Protein AF-A0A2V6PS62-F1 (afdb_monomer_lite)

Radius of gyration: 12.2 Å; chains: 1; bounding box: 24×31×31 Å

pLDDT: mean 79.11, std 12.15, range [48.38, 90.56]

Structure (mmCIF, N/CA/C/O backbone):
data_AF-A0A2V6PS62-F1
#
_entry.id   AF-A0A2V6PS62-F1
#
loop_
_atom_site.group_PDB
_atom_site.id
_atom_site.type_symbol
_atom_site.label_atom_id
_atom_site.label_alt_id
_atom_site.label_comp_id
_atom_site.label_asym_id
_atom_site.label_entity_id
_atom_site.label_seq_id
_atom_site.pdbx_PDB_ins_code
_atom_site.Cartn_x
_atom_site.Cartn_y
_atom_site.Cartn_z
_atom_site.occupancy
_atom_site.B_iso_or_equiv
_atom_site.auth_seq_id
_atom_site.auth_comp_id
_atom_site.auth_asym_id
_atom_site.auth_atom_id
_atom_site.pdbx_PDB_model_num
ATOM 1 N N . MET A 1 1 ? -5.436 -7.306 -12.272 1.00 72.81 1 MET A N 1
ATOM 2 C CA . MET A 1 1 ? -5.158 -8.235 -11.146 1.00 72.81 1 MET A CA 1
ATOM 3 C C . MET A 1 1 ? -4.771 -7.549 -9.826 1.00 72.81 1 MET A C 1
ATOM 5 O O . MET A 1 1 ? -5.084 -8.092 -8.775 1.00 72.81 1 MET A O 1
ATOM 9 N N . PHE A 1 2 ? -4.141 -6.363 -9.836 1.00 78.00 2 PHE A N 1
ATOM 10 C CA . PHE A 1 2 ? -3.681 -5.673 -8.615 1.00 78.00 2 PHE A CA 1
ATOM 11 C C . PHE A 1 2 ? -4.769 -5.471 -7.542 1.00 78.00 2 PHE A C 1
ATOM 13 O O . PHE A 1 2 ? -4.558 -5.835 -6.392 1.00 78.00 2 PHE A O 1
ATOM 20 N N . ARG A 1 3 ? -5.952 -4.958 -7.916 1.00 81.50 3 ARG A N 1
ATOM 21 C CA . ARG A 1 3 ? -7.063 -4.710 -6.972 1.00 81.50 3 ARG A CA 1
ATOM 22 C C . ARG A 1 3 ? -7.542 -5.975 -6.250 1.00 81.50 3 ARG A C 1
ATOM 24 O O . ARG A 1 3 ? -7.850 -5.904 -5.070 1.00 81.50 3 ARG A O 1
ATOM 31 N N . VAL A 1 4 ? -7.553 -7.120 -6.937 1.00 84.75 4 VAL A N 1
ATOM 32 C CA . VAL A 1 4 ? -7.924 -8.416 -6.341 1.00 84.75 4 VAL A CA 1
ATOM 33 C C . VAL A 1 4 ? -6.867 -8.851 -5.329 1.00 84.75 4 VAL A C 1
ATOM 35 O O . VAL A 1 4 ? -7.202 -9.176 -4.195 1.00 84.75 4 VAL A O 1
ATOM 38 N N . ARG A 1 5 ? -5.579 -8.776 -5.699 1.00 86.06 5 ARG A N 1
ATOM 39 C CA . ARG A 1 5 ? -4.476 -9.081 -4.772 1.00 86.06 5 ARG A CA 1
ATOM 40 C C . ARG A 1 5 ? -4.504 -8.173 -3.545 1.00 86.06 5 ARG A C 1
ATOM 42 O O . ARG A 1 5 ? -4.293 -8.647 -2.433 1.00 86.06 5 ARG A O 1
ATOM 49 N N . PHE A 1 6 ? -4.804 -6.891 -3.752 1.00 87.44 6 PHE A N 1
ATOM 50 C CA . PHE A 1 6 ? -4.980 -5.909 -2.689 1.00 87.44 6 PHE A CA 1
ATOM 51 C C . PHE A 1 6 ? -6.131 -6.282 -1.752 1.00 87.44 6 PHE A C 1
ATOM 53 O O . PHE A 1 6 ? -5.895 -6.384 -0.555 1.00 87.44 6 PHE A O 1
ATOM 60 N N . ALA A 1 7 ? -7.326 -6.557 -2.282 1.00 88.00 7 ALA A N 1
ATOM 61 C CA . ALA A 1 7 ? -8.487 -6.919 -1.471 1.00 88.00 7 ALA A CA 1
ATOM 62 C C . ALA A 1 7 ? -8.215 -8.152 -0.591 1.00 88.00 7 ALA A C 1
ATOM 64 O O . ALA A 1 7 ? -8.495 -8.134 0.603 1.00 88.00 7 ALA A O 1
ATOM 65 N N . VAL A 1 8 ? -7.581 -9.188 -1.152 1.00 90.56 8 VAL A N 1
ATOM 66 C CA . VAL A 1 8 ? -7.218 -10.408 -0.406 1.00 90.56 8 VAL A CA 1
ATOM 67 C C . VAL A 1 8 ? -6.132 -10.141 0.644 1.00 90.56 8 VAL A C 1
ATOM 69 O O . VAL A 1 8 ? -6.133 -10.744 1.713 1.00 90.56 8 VAL A O 1
ATOM 72 N N . SER A 1 9 ? -5.207 -9.217 0.372 1.00 90.00 9 SER A N 1
ATOM 73 C CA . SER A 1 9 ? -4.074 -8.919 1.263 1.00 90.00 9 SER A CA 1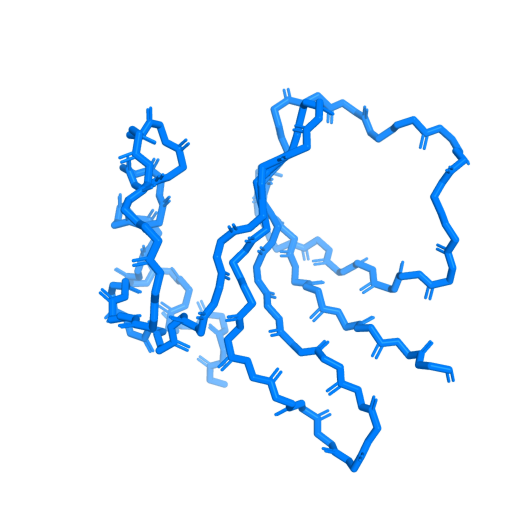
ATOM 74 C C . SER A 1 9 ? -4.351 -7.796 2.262 1.00 90.00 9 SER A C 1
ATOM 76 O O . SER A 1 9 ? -3.483 -7.495 3.080 1.00 90.00 9 SER A O 1
ATOM 78 N N . GLN A 1 10 ? -5.523 -7.156 2.208 1.00 89.44 10 GLN A N 1
ATOM 79 C CA . GLN A 1 10 ? -5.796 -5.914 2.933 1.00 89.44 10 GLN A CA 1
ATOM 80 C C . GLN A 1 10 ? -5.596 -6.068 4.445 1.00 89.44 10 GLN A C 1
ATOM 82 O O . GLN A 1 10 ? -4.939 -5.234 5.061 1.00 89.44 10 GLN A O 1
ATOM 87 N N . ASN A 1 11 ? -6.075 -7.164 5.040 1.00 90.31 11 ASN A N 1
ATOM 88 C CA . ASN A 1 11 ? -5.907 -7.418 6.474 1.00 90.31 11 ASN A CA 1
ATOM 89 C C . ASN A 1 11 ? -4.436 -7.605 6.878 1.00 90.31 11 ASN A C 1
ATOM 91 O O . ASN A 1 11 ? -4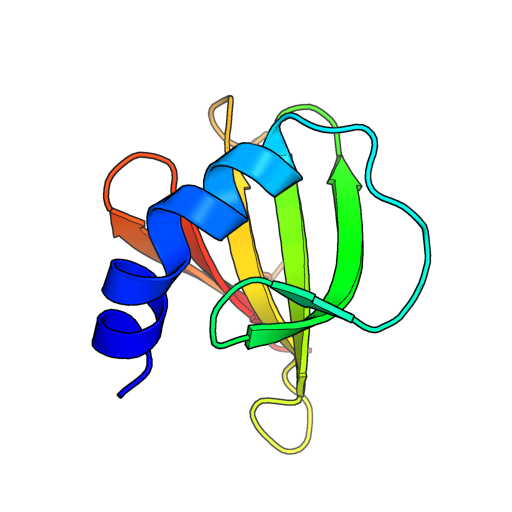.010 -7.085 7.910 1.00 90.31 11 ASN A O 1
ATOM 95 N N . ALA A 1 12 ? -3.647 -8.309 6.060 1.0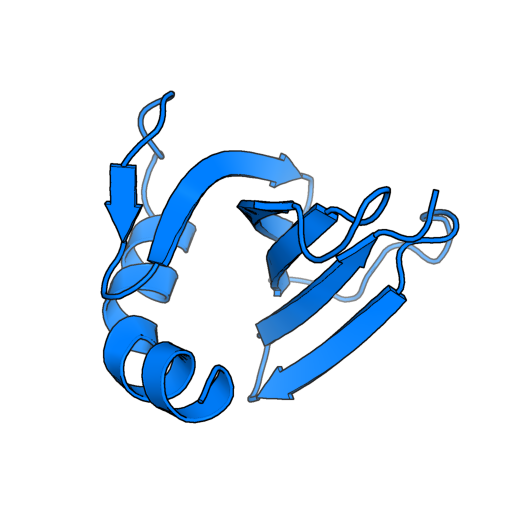0 90.44 12 ALA A N 1
ATOM 96 C CA . ALA A 1 12 ? -2.216 -8.483 6.302 1.00 90.44 12 ALA A CA 1
ATOM 97 C C . ALA A 1 12 ? -1.477 -7.140 6.203 1.00 90.44 12 ALA A C 1
ATOM 99 O O . ALA A 1 12 ? -0.674 -6.803 7.068 1.00 90.44 12 ALA A O 1
ATOM 100 N N . LEU A 1 13 ? -1.813 -6.337 5.193 1.00 89.12 13 LEU A N 1
ATOM 101 C CA . LEU A 1 13 ? -1.233 -5.015 4.976 1.00 89.12 13 LEU A CA 1
ATOM 102 C C . LEU A 1 13 ? -1.569 -4.031 6.109 1.00 89.12 13 LEU A C 1
ATOM 104 O O . LEU A 1 13 ? -0.695 -3.282 6.533 1.00 89.12 13 LEU A O 1
ATOM 108 N N . VAL A 1 14 ? -2.800 -4.045 6.634 1.00 90.00 14 VAL A N 1
ATOM 109 C CA . VAL A 1 14 ? -3.195 -3.213 7.788 1.00 90.00 14 VAL A CA 1
ATOM 110 C C . VAL A 1 14 ? -2.433 -3.623 9.046 1.00 90.00 14 VAL A C 1
ATOM 112 O O . VAL A 1 14 ? -1.886 -2.760 9.731 1.00 90.00 14 VAL A O 1
ATOM 115 N N . ARG A 1 15 ? -2.339 -4.930 9.328 1.00 89.06 15 ARG A N 1
ATOM 116 C CA . ARG A 1 15 ? -1.574 -5.441 10.475 1.00 89.06 15 ARG A CA 1
ATOM 117 C C . ARG A 1 15 ? -0.119 -4.985 10.404 1.00 89.06 15 ARG A C 1
ATOM 119 O O . ARG A 1 15 ? 0.423 -4.485 11.387 1.00 89.06 15 ARG A O 1
ATOM 126 N N . GLU A 1 16 ? 0.479 -5.091 9.225 1.00 89.06 16 GLU A N 1
ATOM 127 C CA . GLU A 1 16 ? 1.852 -4.655 8.998 1.00 89.06 16 GLU A CA 1
ATOM 128 C C . GLU A 1 16 ? 2.017 -3.139 9.048 1.00 89.06 16 GLU A C 1
ATOM 130 O O . GLU A 1 16 ? 3.038 -2.664 9.530 1.00 89.06 16 GLU A O 1
ATOM 135 N N . ALA A 1 17 ? 1.015 -2.360 8.632 1.00 85.69 17 ALA A N 1
ATOM 136 C CA . ALA A 1 17 ? 1.028 -0.909 8.805 1.00 85.69 17 ALA A CA 1
ATOM 137 C C . ALA A 1 17 ? 1.044 -0.524 10.295 1.00 85.69 17 ALA A C 1
ATOM 139 O O . ALA A 1 17 ? 1.782 0.383 10.679 1.00 85.69 17 ALA A O 1
ATOM 140 N N . SER A 1 18 ? 0.314 -1.253 11.144 1.00 83.12 18 SER A N 1
ATOM 141 C CA . SER A 1 18 ? 0.268 -1.010 12.594 1.00 83.12 18 SER A CA 1
ATOM 142 C C . SER A 1 18 ? 1.457 -1.565 13.391 1.00 83.12 18 SER A C 1
ATOM 144 O O . SER A 1 18 ? 1.762 -1.040 14.457 1.00 83.12 18 SER A O 1
ATOM 146 N N . ALA A 1 19 ? 2.137 -2.606 12.903 1.00 81.75 19 ALA A N 1
ATOM 147 C CA . ALA A 1 19 ? 3.244 -3.244 13.617 1.00 81.75 19 ALA A CA 1
ATOM 148 C C . ALA A 1 19 ? 4.570 -2.478 13.463 1.00 81.75 19 ALA A C 1
ATOM 150 O O . ALA A 1 19 ? 4.764 -1.735 12.504 1.00 81.75 19 ALA A O 1
ATOM 151 N N . ALA A 1 20 ? 5.537 -2.704 14.356 1.00 67.81 20 ALA A N 1
ATOM 152 C CA . ALA A 1 20 ? 6.923 -2.323 14.092 1.00 67.81 20 ALA A CA 1
ATOM 153 C C . ALA A 1 20 ? 7.463 -3.223 12.965 1.00 67.81 20 ALA A C 1
ATOM 155 O O . ALA A 1 20 ? 7.739 -4.401 13.174 1.00 67.81 20 ALA A O 1
ATOM 156 N N . SER A 1 21 ? 7.533 -2.697 11.738 1.00 69.38 21 SER A N 1
ATOM 157 C CA . SER A 1 21 ? 7.964 -3.493 10.582 1.00 69.38 21 SER A CA 1
ATOM 158 C C . SER A 1 21 ? 9.433 -3.875 10.721 1.00 69.38 21 SER A C 1
ATOM 160 O O . SER A 1 21 ? 10.287 -2.997 10.835 1.00 69.38 21 SER A O 1
ATOM 162 N N . SER A 1 22 ? 9.737 -5.166 10.604 1.00 68.62 22 SER A N 1
ATOM 163 C CA . SER A 1 22 ? 11.115 -5.626 10.439 1.00 68.62 22 SER A CA 1
ATOM 164 C C . SER A 1 22 ? 11.693 -5.115 9.109 1.00 68.62 22 SER A C 1
ATOM 166 O O . SER A 1 22 ? 10.962 -5.064 8.108 1.00 68.62 22 SER A O 1
ATOM 168 N N . PRO A 1 23 ? 12.976 -4.714 9.080 1.00 72.81 23 PRO A N 1
ATOM 169 C CA . PRO A 1 23 ? 13.646 -4.310 7.853 1.00 72.81 23 PRO A CA 1
ATOM 170 C C . PRO A 1 23 ? 13.886 -5.521 6.940 1.00 72.81 23 PRO A C 1
ATOM 172 O O . PRO A 1 23 ? 14.267 -6.592 7.405 1.00 72.81 23 PRO A O 1
ATOM 175 N N . GLY A 1 24 ? 13.692 -5.3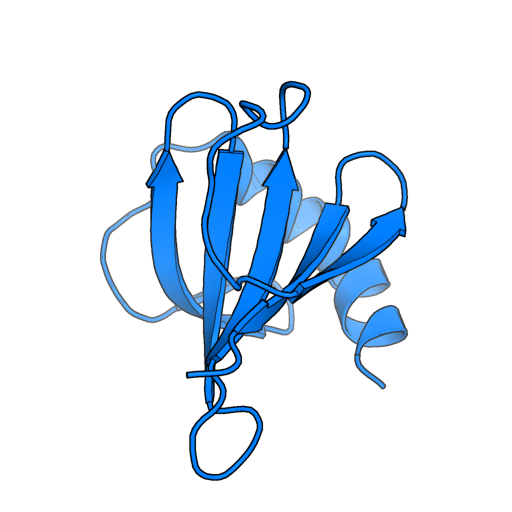29 5.633 1.00 78.75 24 GLY A N 1
ATOM 176 C CA . GLY A 1 24 ? 14.077 -6.288 4.594 1.00 78.75 24 GLY A CA 1
ATOM 177 C C . GLY A 1 24 ? 12.934 -6.769 3.686 1.00 78.75 24 GLY A C 1
ATOM 178 O O . GLY A 1 24 ? 11.759 -6.517 3.976 1.00 78.75 24 GLY A O 1
ATOM 179 N N . PRO A 1 25 ? 13.273 -7.448 2.571 1.00 85.25 25 PRO A N 1
ATOM 180 C CA . PRO A 1 25 ? 12.294 -8.001 1.644 1.00 85.25 25 PRO A CA 1
ATOM 181 C C . PRO A 1 25 ? 11.481 -9.133 2.274 1.00 85.25 25 PRO A C 1
ATOM 183 O O . PRO A 1 25 ? 12.051 -10.066 2.836 1.00 85.25 25 PRO A O 1
ATOM 186 N N . ARG A 1 26 ? 10.153 -9.079 2.159 1.00 89.12 26 ARG A N 1
ATOM 187 C CA . ARG A 1 26 ? 9.254 -10.128 2.654 1.00 89.12 26 ARG A CA 1
ATOM 188 C C . ARG A 1 26 ? 7.897 -10.114 1.971 1.00 89.12 26 ARG A C 1
ATOM 190 O O . ARG A 1 26 ? 7.473 -9.118 1.387 1.00 89.12 26 ARG A O 1
ATOM 197 N N . TRP A 1 27 ? 7.187 -11.227 2.084 1.00 89.38 27 TRP A N 1
ATOM 198 C CA . TRP A 1 27 ? 5.807 -11.330 1.630 1.00 89.38 27 TRP A CA 1
ATOM 199 C C . TRP A 1 27 ? 4.847 -10.753 2.669 1.00 89.38 27 TRP A C 1
ATOM 201 O O . TRP A 1 27 ? 4.890 -11.125 3.839 1.00 89.38 27 TRP A O 1
ATOM 211 N N . ILE A 1 28 ? 3.967 -9.857 2.228 1.00 89.25 28 ILE A N 1
ATOM 212 C CA . ILE A 1 28 ? 2.841 -9.347 3.013 1.00 89.25 28 ILE A CA 1
ATOM 213 C C . ILE A 1 28 ? 1.575 -9.631 2.206 1.00 89.25 28 ILE A C 1
ATOM 215 O O . ILE A 1 28 ? 1.292 -8.976 1.199 1.00 89.25 28 ILE A O 1
ATOM 219 N N . GLY A 1 29 ? 0.840 -10.668 2.613 1.00 89.44 29 GLY A N 1
ATOM 220 C CA . GLY A 1 29 ? -0.223 -11.242 1.790 1.00 89.44 29 GLY A CA 1
ATOM 221 C C . GLY A 1 29 ? 0.322 -11.705 0.434 1.00 89.44 29 GLY A C 1
ATOM 222 O O . GLY A 1 29 ? 1.267 -12.483 0.371 1.00 89.44 29 GLY A O 1
ATOM 223 N N . LEU A 1 30 ? -0.254 -11.193 -0.655 1.00 88.44 30 LEU A N 1
ATOM 224 C CA . LEU A 1 30 ? 0.109 -11.518 -2.041 1.00 88.44 30 LEU A CA 1
ATOM 225 C C . LEU A 1 30 ? 1.121 -10.542 -2.663 1.00 88.44 30 LEU A C 1
ATOM 227 O O . LEU A 1 30 ? 1.308 -10.543 -3.883 1.00 88.44 30 LEU A O 1
ATOM 231 N N . PHE A 1 31 ? 1.748 -9.686 -1.854 1.00 87.12 31 PHE A N 1
ATOM 232 C CA . PHE A 1 31 ? 2.738 -8.719 -2.316 1.00 87.12 31 PHE A CA 1
ATOM 233 C C . PHE A 1 31 ? 4.118 -9.057 -1.771 1.00 87.12 31 PHE A C 1
ATOM 235 O O . PHE A 1 31 ? 4.308 -9.161 -0.560 1.00 87.12 31 PHE A O 1
ATOM 242 N N . HIS A 1 32 ? 5.093 -9.171 -2.671 1.00 88.88 32 HIS A N 1
ATOM 243 C CA . HIS A 1 32 ? 6.495 -9.228 -2.291 1.00 88.88 32 HIS A CA 1
ATOM 244 C C . HIS A 1 32 ? 6.985 -7.802 -2.045 1.00 88.88 32 HIS A C 1
ATOM 246 O O . HIS A 1 32 ? 7.236 -7.049 -2.982 1.00 88.88 32 HIS A O 1
ATOM 252 N N . VAL A 1 33 ? 7.049 -7.403 -0.781 1.00 88.75 33 VAL A N 1
ATOM 253 C CA . VAL A 1 33 ? 7.451 -6.062 -0.364 1.00 88.75 33 VAL A CA 1
ATOM 254 C C . VAL A 1 33 ? 8.958 -6.057 -0.171 1.00 88.75 33 VAL A C 1
ATOM 256 O O . VAL A 1 33 ? 9.470 -6.736 0.708 1.00 88.75 33 VAL A O 1
ATOM 259 N N . LYS A 1 34 ? 9.682 -5.283 -0.981 1.00 88.06 34 LYS A N 1
ATOM 260 C CA . LYS A 1 34 ? 11.138 -5.119 -0.873 1.00 88.06 34 LYS A CA 1
ATOM 261 C C . LYS A 1 34 ? 11.535 -4.247 0.311 1.00 88.06 34 LYS A C 1
ATOM 263 O O . LYS A 1 34 ? 12.563 -4.483 0.937 1.00 88.06 34 LYS A O 1
ATOM 268 N N . ARG A 1 35 ? 10.741 -3.211 0.575 1.00 86.25 35 ARG A N 1
ATOM 269 C CA . ARG A 1 35 ? 10.998 -2.232 1.629 1.00 86.25 35 ARG A CA 1
ATOM 270 C C . ARG A 1 35 ? 9.689 -1.642 2.125 1.00 86.25 35 ARG A C 1
ATOM 272 O O . ARG A 1 35 ? 8.784 -1.379 1.336 1.00 86.25 35 ARG A O 1
ATOM 279 N N . VAL A 1 36 ? 9.624 -1.404 3.430 1.00 88.19 36 VAL A N 1
ATOM 280 C CA . VAL A 1 36 ? 8.560 -0.627 4.061 1.00 88.19 36 VAL A CA 1
ATOM 281 C C . VAL A 1 36 ? 9.153 0.705 4.499 1.00 88.19 36 VAL A C 1
ATOM 283 O O . VAL A 1 36 ? 10.114 0.731 5.265 1.00 88.19 36 VAL A O 1
ATOM 286 N N . GLU A 1 37 ? 8.610 1.809 4.001 1.00 86.00 37 GLU A N 1
ATOM 287 C CA . GLU A 1 37 ? 8.973 3.152 4.446 1.00 86.00 37 GLU A CA 1
ATOM 288 C C . GLU A 1 37 ? 7.883 3.683 5.366 1.00 86.00 37 GLU A C 1
ATOM 290 O O . GLU A 1 37 ? 6.704 3.675 5.017 1.00 86.00 37 GLU A O 1
ATOM 295 N N . ARG A 1 38 ? 8.276 4.156 6.545 1.00 84.06 38 ARG A N 1
ATOM 296 C CA . ARG A 1 38 ? 7.380 4.832 7.482 1.00 84.06 38 ARG A CA 1
ATOM 297 C C . ARG A 1 38 ? 7.753 6.298 7.505 1.00 84.06 38 ARG A C 1
ATOM 299 O O . ARG A 1 38 ? 8.908 6.641 7.726 1.00 84.06 38 ARG A O 1
ATOM 306 N N . LEU A 1 39 ? 6.778 7.138 7.216 1.00 80.62 39 LEU A N 1
ATOM 307 C CA . LEU A 1 39 ? 6.901 8.585 7.146 1.00 80.62 39 LEU A CA 1
ATOM 308 C C . LEU A 1 39 ? 5.821 9.167 8.064 1.00 80.62 39 LEU A C 1
ATOM 310 O O . LEU A 1 39 ? 4.863 8.472 8.408 1.00 80.62 39 LEU A O 1
ATOM 314 N N . GLU A 1 40 ? 5.954 10.428 8.470 1.00 79.19 40 GLU A N 1
ATOM 315 C CA . GLU A 1 40 ? 4.949 11.069 9.325 1.00 79.19 40 GLU A CA 1
ATOM 316 C C . GLU A 1 40 ? 3.558 11.003 8.673 1.00 79.19 40 GLU A C 1
ATOM 318 O O . GLU A 1 40 ? 3.302 11.613 7.635 1.00 79.19 40 GLU A O 1
ATOM 323 N N . GLY A 1 41 ? 2.672 10.193 9.259 1.00 81.12 41 GLY A N 1
ATOM 324 C CA . GLY A 1 41 ? 1.302 9.999 8.790 1.00 81.12 41 GLY A CA 1
ATOM 325 C C . GLY A 1 41 ? 1.111 9.043 7.604 1.00 81.12 41 GLY A C 1
ATOM 326 O O . GLY A 1 41 ? -0.034 8.861 7.187 1.00 81.12 41 GLY A O 1
ATOM 327 N N . GLU A 1 42 ? 2.153 8.394 7.066 1.00 86.75 42 GLU A N 1
ATOM 328 C CA . GLU A 1 42 ? 1.989 7.398 5.994 1.00 86.75 42 GLU A CA 1
ATOM 329 C C . GLU A 1 42 ? 2.978 6.219 6.050 1.00 86.75 42 GLU A C 1
ATOM 331 O O . GLU A 1 42 ? 4.142 6.355 6.419 1.00 86.75 42 GLU A O 1
ATOM 336 N N . VAL A 1 43 ? 2.508 5.043 5.630 1.00 89.31 43 VAL A N 1
ATOM 337 C CA . VAL A 1 43 ? 3.301 3.817 5.478 1.00 89.31 43 VAL A CA 1
ATOM 338 C C . VAL A 1 43 ? 3.296 3.412 4.010 1.00 89.31 43 VAL A C 1
ATOM 340 O O . VAL A 1 43 ? 2.233 3.244 3.414 1.00 89.31 43 VAL A O 1
ATOM 343 N N . ARG A 1 44 ? 4.475 3.242 3.414 1.00 88.69 44 ARG A N 1
ATOM 344 C CA . ARG A 1 44 ? 4.650 2.832 2.017 1.00 88.69 44 ARG A CA 1
ATOM 345 C C . ARG A 1 44 ? 5.232 1.429 1.955 1.00 88.69 44 ARG A C 1
ATOM 347 O O . ARG A 1 44 ? 6.295 1.169 2.505 1.00 88.69 44 ARG A O 1
ATOM 354 N N . PHE A 1 45 ? 4.561 0.540 1.244 1.00 89.56 45 PHE A N 1
ATOM 355 C CA . PHE A 1 45 ? 5.008 -0.812 0.945 1.00 89.56 45 PHE A CA 1
ATOM 356 C C . PHE A 1 45 ? 5.523 -0.839 -0.490 1.00 89.56 45 PHE A C 1
ATOM 358 O O . PHE A 1 45 ? 4.734 -0.860 -1.435 1.00 89.56 45 PHE A O 1
ATOM 365 N N . ILE A 1 46 ? 6.842 -0.820 -0.661 1.00 88.56 46 ILE A N 1
ATOM 366 C CA . ILE A 1 46 ? 7.487 -0.819 -1.974 1.00 88.56 46 ILE A CA 1
ATOM 367 C C . ILE A 1 46 ? 7.610 -2.261 -2.455 1.00 88.56 46 ILE A C 1
ATOM 369 O O . ILE A 1 46 ? 8.335 -3.060 -1.865 1.00 88.56 46 ILE A O 1
ATOM 373 N N . THR A 1 47 ? 6.889 -2.610 -3.517 1.00 84.56 47 THR A N 1
ATOM 374 C CA . THR A 1 47 ? 6.791 -3.993 -4.022 1.00 84.56 47 THR A CA 1
ATOM 375 C C . THR A 1 47 ? 7.780 -4.311 -5.145 1.00 84.56 47 THR A C 1
ATOM 377 O O . THR A 1 47 ? 8.086 -5.470 -5.410 1.00 84.56 47 THR A O 1
ATOM 380 N N . GLY A 1 48 ? 8.344 -3.287 -5.783 1.00 75.62 48 GLY A N 1
ATOM 381 C CA . GLY A 1 48 ? 9.301 -3.444 -6.877 1.00 75.62 48 GLY A CA 1
ATOM 382 C C . GLY A 1 48 ? 9.093 -2.398 -7.962 1.00 75.62 48 GLY A C 1
ATOM 383 O O . GLY A 1 48 ? 8.379 -1.424 -7.750 1.00 75.62 48 GLY A O 1
ATOM 384 N N . MET A 1 49 ? 9.727 -2.599 -9.114 1.00 66.19 49 MET A N 1
ATOM 385 C CA . MET A 1 49 ? 9.554 -1.729 -10.277 1.00 66.19 49 MET A CA 1
ATOM 386 C C . MET A 1 49 ? 8.298 -2.141 -11.050 1.00 66.19 49 MET A C 1
ATOM 388 O O . MET A 1 49 ? 8.027 -3.334 -11.197 1.00 66.19 49 MET A O 1
ATOM 392 N N . CYS A 1 50 ? 7.535 -1.176 -11.545 1.00 67.81 50 CYS A N 1
ATOM 393 C CA . CYS A 1 50 ? 6.427 -1.399 -12.465 1.00 67.81 50 CYS A CA 1
ATOM 394 C C . CYS A 1 50 ? 6.664 -0.658 -13.772 1.00 67.81 50 CYS A C 1
ATOM 396 O O . CYS A 1 50 ? 6.044 0.353 -14.061 1.00 67.81 50 CYS A O 1
ATOM 398 N N . GLY A 1 51 ? 7.579 -1.199 -14.566 1.00 59.00 51 GLY A N 1
ATOM 399 C CA . GLY A 1 51 ? 8.107 -0.561 -15.765 1.00 59.00 51 GLY A CA 1
ATOM 400 C C . GLY A 1 51 ? 9.632 -0.538 -15.717 1.00 59.00 51 GLY A C 1
ATOM 401 O O . GLY A 1 51 ? 10.235 -1.145 -14.831 1.00 59.00 51 GLY A O 1
ATOM 402 N N . LEU A 1 52 ? 10.250 0.148 -16.679 1.00 51.53 52 LEU A N 1
ATOM 403 C CA . LEU A 1 52 ? 11.709 0.310 -16.743 1.00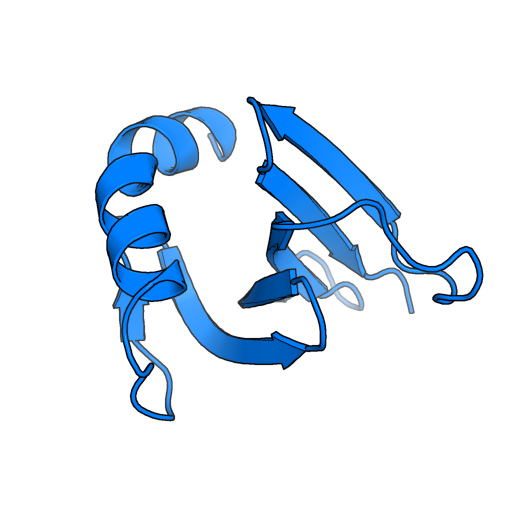 51.53 52 LEU A CA 1
ATOM 404 C C . LEU A 1 52 ? 12.240 1.350 -15.742 1.00 51.53 52 LEU A C 1
ATOM 406 O O . LEU A 1 52 ? 13.397 1.260 -15.348 1.00 51.53 52 LEU A O 1
ATOM 410 N N . VAL A 1 53 ? 11.406 2.310 -15.328 1.00 52.56 53 VAL A N 1
ATOM 411 C CA . VAL A 1 53 ? 11.808 3.446 -14.474 1.00 52.56 53 VAL A CA 1
ATOM 412 C C . VAL A 1 53 ? 10.904 3.673 -13.259 1.00 52.56 53 VAL A C 1
ATOM 414 O O . VAL A 1 53 ? 11.322 4.340 -12.321 1.00 52.56 53 VAL A O 1
ATOM 417 N N . ASP A 1 54 ? 9.708 3.080 -13.221 1.00 56.31 54 ASP A N 1
ATOM 418 C CA . ASP A 1 54 ? 8.709 3.406 -12.200 1.00 56.31 54 ASP A CA 1
ATOM 419 C C . ASP A 1 54 ? 8.772 2.455 -10.998 1.00 56.31 54 ASP A C 1
ATOM 421 O O . ASP A 1 54 ? 8.886 1.236 -11.160 1.00 56.31 54 ASP A O 1
ATOM 425 N N . GLN A 1 55 ? 8.635 2.979 -9.775 1.00 65.06 55 GLN A N 1
ATOM 426 C CA . GLN A 1 55 ? 8.439 2.151 -8.577 1.00 65.06 55 GLN A CA 1
ATOM 427 C C . GLN A 1 55 ? 6.952 1.940 -8.292 1.00 65.06 55 GLN A C 1
ATOM 429 O O . GLN A 1 55 ? 6.160 2.882 -8.294 1.00 65.06 55 GLN A O 1
ATOM 434 N N . CYS A 1 56 ? 6.583 0.699 -7.968 1.00 80.31 56 CYS A N 1
ATOM 435 C CA . CYS A 1 56 ? 5.237 0.336 -7.548 1.00 80.31 56 CYS A CA 1
ATOM 436 C C . CYS A 1 56 ? 5.151 -0.065 -6.091 1.00 80.31 56 CYS A C 1
ATOM 438 O O . CYS A 1 56 ? 6.011 -0.756 -5.526 1.00 80.31 56 CYS A O 1
ATOM 440 N N . GLY A 1 57 ? 4.012 0.278 -5.508 1.00 88.06 57 GLY A N 1
ATOM 441 C CA . GLY A 1 57 ? 3.731 -0.069 -4.134 1.00 88.06 57 GLY A CA 1
ATOM 442 C C . GLY A 1 57 ? 2.336 0.294 -3.668 1.00 88.06 57 GLY A C 1
ATOM 443 O O . GLY A 1 57 ? 1.460 0.712 -4.423 1.00 88.06 57 GLY A O 1
ATOM 444 N N . LEU A 1 58 ? 2.146 0.133 -2.372 1.00 89.62 58 LEU A N 1
ATOM 445 C CA . LEU A 1 58 ? 0.928 0.500 -1.670 1.00 89.62 58 LEU A CA 1
ATOM 446 C C . LEU A 1 58 ? 1.271 1.581 -0.659 1.00 89.62 58 LEU A C 1
ATOM 448 O O . LEU A 1 58 ? 2.288 1.490 0.017 1.00 89.62 58 LEU A O 1
ATOM 452 N N . VAL A 1 59 ? 0.420 2.587 -0.534 1.00 89.56 59 VAL A N 1
ATOM 453 C CA . VAL A 1 59 ? 0.552 3.621 0.489 1.00 89.56 59 VAL A CA 1
ATOM 454 C C . VAL A 1 59 ? -0.681 3.581 1.366 1.00 89.56 59 VAL A C 1
ATOM 456 O O . VAL A 1 59 ? -1.802 3.682 0.870 1.00 89.56 59 VAL A O 1
ATOM 459 N N . PHE A 1 60 ? -0.461 3.448 2.666 1.00 89.25 60 PHE A N 1
ATOM 460 C CA . PHE A 1 60 ? -1.470 3.644 3.688 1.00 89.25 60 PHE A CA 1
ATOM 461 C C . PHE A 1 60 ? -1.267 5.007 4.336 1.00 89.25 60 PHE A C 1
ATOM 463 O O . PHE A 1 60 ? -0.173 5.304 4.813 1.00 89.25 60 PHE A O 1
ATOM 470 N N . ARG A 1 61 ? -2.303 5.843 4.358 1.00 86.88 61 ARG A N 1
ATOM 471 C CA . ARG A 1 61 ? -2.243 7.190 4.937 1.00 86.88 61 ARG A CA 1
ATOM 472 C C . ARG A 1 61 ? -3.111 7.281 6.180 1.00 86.88 61 ARG A C 1
ATOM 474 O O . ARG A 1 61 ? -4.324 7.162 6.088 1.00 86.88 61 ARG A O 1
ATOM 481 N N . HIS A 1 62 ? -2.495 7.521 7.330 1.00 81.12 62 HIS A N 1
ATOM 482 C CA . HIS A 1 62 ? -3.220 7.805 8.569 1.00 81.12 62 HIS A CA 1
ATOM 483 C C . HIS A 1 62 ? -3.773 9.236 8.591 1.00 81.12 62 HIS A C 1
ATOM 485 O O . HIS A 1 62 ? -4.796 9.481 9.221 1.00 81.12 62 HIS A O 1
ATOM 491 N N . ALA A 1 63 ? -3.113 10.165 7.892 1.00 72.81 63 ALA A N 1
ATOM 492 C CA . ALA A 1 63 ? -3.491 11.571 7.813 1.00 72.81 63 ALA A CA 1
ATOM 493 C C . ALA A 1 63 ? -3.496 12.071 6.359 1.00 72.81 63 ALA A C 1
ATOM 495 O O . ALA A 1 63 ? -2.908 11.453 5.465 1.00 72.81 63 ALA A O 1
ATOM 496 N N . ALA A 1 64 ? -4.165 13.202 6.116 1.00 62.09 64 ALA A N 1
ATOM 497 C CA . ALA A 1 64 ? -4.107 13.878 4.824 1.00 62.09 64 ALA A CA 1
ATOM 498 C C . ALA A 1 64 ? -2.645 14.222 4.472 1.00 62.09 64 ALA A C 1
ATOM 500 O O . ALA A 1 64 ? -1.877 14.591 5.363 1.00 62.09 64 ALA A O 1
ATOM 501 N N . PRO A 1 65 ? -2.232 14.094 3.198 1.00 58.53 65 PRO A N 1
ATOM 502 C CA . PRO A 1 65 ? -0.850 14.352 2.825 1.00 58.53 65 PRO A CA 1
ATOM 503 C C . PRO A 1 65 ? -0.464 15.809 3.112 1.00 58.53 65 PRO A C 1
ATOM 505 O O . PRO A 1 65 ? -1.253 16.710 2.809 1.00 58.53 65 PRO A O 1
ATOM 508 N N . PRO A 1 66 ? 0.759 16.077 3.602 1.00 55.78 66 PRO A N 1
ATOM 509 C CA . PRO A 1 66 ? 1.309 17.421 3.522 1.00 55.78 66 PRO A CA 1
ATOM 510 C C . PRO A 1 66 ? 1.345 17.842 2.044 1.00 55.78 66 PRO A C 1
ATOM 512 O O . PRO A 1 66 ? 1.710 17.046 1.175 1.00 55.78 66 PRO A O 1
ATOM 515 N N . ARG A 1 67 ? 0.939 19.086 1.748 1.00 55.75 67 ARG A N 1
ATOM 516 C CA . ARG A 1 67 ? 0.772 19.635 0.380 1.00 55.75 67 ARG A CA 1
ATOM 517 C C . ARG A 1 67 ? 2.049 19.593 -0.484 1.00 55.75 67 ARG A C 1
ATOM 519 O O . ARG A 1 67 ? 1.990 19.871 -1.675 1.00 55.75 67 ARG A O 1
ATOM 526 N N . THR A 1 68 ? 3.187 19.237 0.102 1.00 50.97 68 THR A N 1
ATOM 527 C CA . THR A 1 68 ? 4.543 19.321 -0.449 1.00 50.97 68 THR A CA 1
ATOM 528 C C . THR A 1 68 ? 5.229 17.953 -0.502 1.00 50.97 68 THR A C 1
ATOM 530 O O . THR A 1 68 ? 6.279 17.738 0.099 1.00 50.97 68 THR A O 1
ATOM 533 N N . ARG A 1 69 ? 4.676 16.992 -1.245 1.00 58.94 69 ARG A N 1
ATOM 534 C CA . ARG A 1 69 ? 5.470 15.843 -1.715 1.00 58.94 69 ARG A CA 1
ATOM 535 C C . ARG A 1 69 ? 5.444 15.811 -3.229 1.00 58.94 69 ARG A C 1
ATOM 537 O O . ARG A 1 69 ? 4.390 16.041 -3.805 1.00 58.94 69 ARG A O 1
ATOM 544 N N . GLY A 1 70 ? 6.631 15.612 -3.812 1.00 57.81 70 GLY A N 1
ATOM 545 C CA . GLY A 1 70 ? 6.946 15.767 -5.234 1.00 57.81 70 GLY A CA 1
ATOM 546 C C . GLY A 1 70 ? 6.145 14.860 -6.171 1.00 57.81 70 GLY A C 1
ATOM 547 O O . GLY A 1 70 ? 5.078 14.381 -5.815 1.00 57.81 70 GLY A O 1
ATOM 548 N N . LYS A 1 71 ? 6.666 14.621 -7.380 1.00 62.91 71 LYS A N 1
ATOM 549 C CA . LYS A 1 71 ? 6.002 13.986 -8.545 1.00 62.91 71 LYS A CA 1
ATOM 550 C C . LYS A 1 71 ? 5.477 12.538 -8.362 1.00 62.91 71 LYS A C 1
ATOM 552 O O . LYS A 1 71 ? 5.247 11.839 -9.340 1.00 62.91 71 LYS A O 1
ATOM 557 N N . VAL A 1 72 ? 5.238 12.079 -7.141 1.00 71.50 72 VAL A N 1
ATOM 558 C CA . VAL A 1 72 ? 4.686 10.764 -6.830 1.00 71.50 72 VAL A CA 1
ATOM 559 C C . VAL A 1 72 ? 3.220 10.696 -7.263 1.00 71.50 72 VAL A C 1
ATOM 561 O O . VAL A 1 72 ? 2.362 11.389 -6.706 1.00 71.50 72 VAL A O 1
ATOM 564 N N . ARG A 1 73 ? 2.895 9.830 -8.229 1.00 76.81 73 ARG A N 1
ATOM 565 C CA . ARG A 1 73 ? 1.506 9.613 -8.646 1.00 76.81 73 ARG A CA 1
ATOM 566 C C . ARG A 1 73 ? 0.857 8.575 -7.743 1.00 76.81 73 ARG A C 1
ATOM 568 O O . ARG A 1 73 ? 1.200 7.397 -7.745 1.00 76.81 73 ARG A O 1
ATOM 575 N N . LEU A 1 74 ? -0.134 9.017 -6.978 1.00 80.19 74 LEU A N 1
ATOM 576 C CA . LEU A 1 74 ? -0.933 8.143 -6.129 1.00 80.19 74 LEU A CA 1
ATOM 577 C C . LEU A 1 74 ? -2.328 7.986 -6.708 1.00 80.19 74 LEU A C 1
ATOM 579 O O . LEU A 1 74 ? -3.034 8.967 -6.931 1.00 80.19 74 LEU A O 1
ATOM 583 N N . ARG A 1 75 ? -2.754 6.740 -6.901 1.00 83.19 75 ARG A N 1
ATOM 584 C CA . ARG A 1 75 ? -4.130 6.427 -7.283 1.00 83.19 75 ARG A CA 1
ATOM 585 C C . ARG A 1 75 ? -4.876 5.885 -6.079 1.00 83.19 75 ARG A C 1
ATOM 587 O O . ARG A 1 75 ? -4.493 4.851 -5.543 1.00 83.19 75 ARG A O 1
ATOM 594 N N . HIS A 1 76 ? -5.956 6.546 -5.676 1.00 86.06 76 HIS A N 1
ATOM 595 C CA . HIS A 1 76 ? -6.808 6.046 -4.597 1.00 86.06 76 HIS A CA 1
ATOM 596 C C . HIS A 1 76 ? -7.357 4.647 -4.921 1.00 86.06 76 HIS A C 1
ATOM 598 O O . HIS A 1 76 ? -7.719 4.354 -6.068 1.00 86.06 76 HIS A O 1
ATOM 604 N N . LEU A 1 77 ? -7.353 3.768 -3.916 1.00 84.25 77 LEU A N 1
ATOM 605 C CA . LEU A 1 77 ? -7.891 2.412 -4.004 1.00 84.25 77 LEU A CA 1
ATOM 606 C C . LEU A 1 77 ? -9.185 2.298 -3.201 1.00 84.25 77 LEU A C 1
ATOM 608 O O . LEU A 1 77 ? -10.240 2.065 -3.781 1.00 84.25 77 LEU A O 1
ATOM 612 N N . THR A 1 78 ? -9.084 2.417 -1.876 1.00 86.75 78 THR A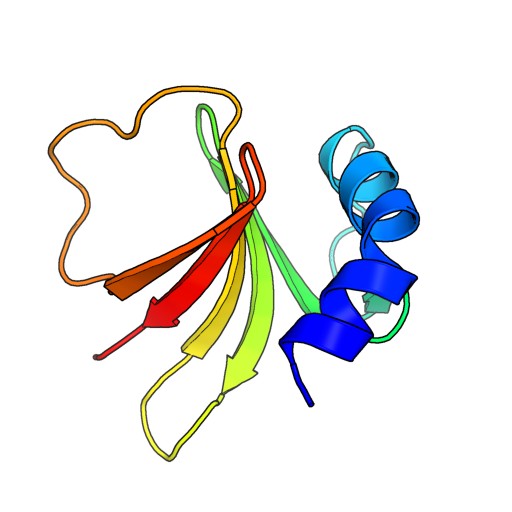 N 1
ATOM 613 C CA . THR A 1 78 ? -10.209 2.347 -0.936 1.00 86.75 78 THR A CA 1
ATOM 614 C C . THR A 1 78 ? -9.772 2.854 0.435 1.00 86.75 78 THR A C 1
ATOM 616 O O . THR A 1 78 ? -8.636 2.615 0.848 1.00 86.75 78 THR A O 1
ATOM 619 N N . GLY A 1 79 ? -10.660 3.549 1.149 1.00 86.62 79 GLY A N 1
ATOM 620 C CA . GLY A 1 79 ? -10.355 4.135 2.455 1.00 86.62 79 GLY A CA 1
ATOM 621 C C . GLY A 1 79 ? -9.043 4.924 2.432 1.00 86.62 79 GLY A C 1
ATOM 622 O O . GLY A 1 79 ? -8.848 5.802 1.594 1.00 86.62 79 GLY A O 1
ATOM 623 N N . ASN A 1 80 ? -8.118 4.544 3.306 1.00 88.69 80 ASN A N 1
ATOM 624 C CA . ASN A 1 80 ? -6.806 5.172 3.452 1.00 88.69 80 ASN A CA 1
ATOM 625 C C . ASN A 1 80 ? -5.707 4.562 2.561 1.00 88.69 80 ASN A C 1
ATOM 627 O O . ASN A 1 80 ? -4.525 4.852 2.755 1.00 88.69 80 ASN A O 1
ATOM 631 N N . TRP A 1 81 ? -6.078 3.716 1.595 1.00 89.81 81 TRP A N 1
ATOM 632 C CA . TRP A 1 81 ? -5.153 3.018 0.707 1.00 89.81 81 TRP A CA 1
ATOM 633 C C . TRP A 1 81 ? -5.046 3.667 -0.668 1.00 89.81 81 TRP A C 1
ATOM 635 O O . TRP A 1 81 ? -6.041 3.960 -1.336 1.00 89.81 81 TRP A O 1
ATOM 645 N N . TYR A 1 82 ? -3.806 3.792 -1.127 1.00 88.44 82 TYR A N 1
ATOM 646 C CA . TYR A 1 82 ? -3.438 4.328 -2.426 1.00 88.44 82 TYR A CA 1
ATOM 647 C C . TYR A 1 82 ? -2.442 3.387 -3.103 1.00 88.44 82 TYR A C 1
ATOM 649 O O . TYR A 1 82 ? -1.606 2.761 -2.456 1.00 88.44 82 TYR A O 1
ATOM 657 N N . HIS A 1 83 ? -2.521 3.295 -4.421 1.00 87.44 83 HIS A N 1
ATOM 658 C CA . HIS A 1 83 ? -1.512 2.661 -5.249 1.00 87.44 83 HIS A CA 1
ATOM 659 C C . HIS A 1 83 ? -0.449 3.703 -5.593 1.00 87.44 83 HIS A C 1
ATOM 661 O O . HIS A 1 83 ? -0.776 4.761 -6.135 1.00 87.44 83 HIS A O 1
ATOM 667 N N . LEU A 1 84 ? 0.797 3.388 -5.260 1.00 84.75 84 LEU A N 1
ATOM 668 C CA . LEU A 1 84 ? 1.982 4.133 -5.649 1.00 84.75 84 LEU A CA 1
ATOM 669 C C . LEU A 1 84 ? 2.388 3.797 -7.083 1.00 84.75 84 LEU A C 1
ATOM 671 O O . LEU A 1 84 ? 2.685 2.639 -7.366 1.00 84.75 84 LEU A O 1
ATOM 675 N N . TYR A 1 85 ? 2.441 4.824 -7.925 1.00 75.94 85 TYR A N 1
ATOM 676 C CA . TYR A 1 85 ? 3.143 4.836 -9.201 1.00 75.94 85 TYR A CA 1
ATOM 677 C C . TYR A 1 85 ? 4.178 5.958 -9.108 1.00 75.94 85 TYR A C 1
ATOM 679 O O . TYR A 1 85 ? 3.837 7.139 -9.208 1.00 75.94 85 TYR A O 1
ATOM 687 N N . ASP A 1 86 ? 5.421 5.621 -8.803 1.00 66.81 86 ASP A N 1
ATOM 688 C CA . ASP A 1 86 ? 6.491 6.612 -8.845 1.00 66.81 86 ASP A CA 1
ATOM 689 C C . ASP A 1 86 ? 6.914 6.788 -10.300 1.00 66.81 86 ASP A C 1
ATOM 691 O O . ASP A 1 86 ? 7.245 5.791 -10.928 1.00 66.81 86 ASP A O 1
ATOM 695 N N . VAL A 1 87 ? 6.851 8.010 -10.832 1.00 50.88 87 VAL A N 1
ATOM 696 C CA . VAL A 1 87 ? 7.346 8.331 -12.178 1.00 50.88 87 VAL A CA 1
ATOM 697 C C . VAL A 1 87 ? 8.576 9.197 -11.967 1.00 50.88 87 VAL A C 1
ATOM 699 O O . VAL A 1 87 ? 8.433 10.344 -11.534 1.00 50.88 87 VAL A O 1
ATOM 702 N N . PHE A 1 88 ? 9.758 8.622 -12.188 1.00 48.38 88 PHE A N 1
ATOM 703 C CA . PHE A 1 88 ? 11.024 9.359 -12.138 1.00 48.38 88 PHE A CA 1
ATOM 704 C C . PHE A 1 88 ? 11.025 10.521 -13.147 1.00 48.38 88 PHE A C 1
ATOM 706 O O . PHE A 1 88 ? 10.589 10.312 -14.303 1.00 48.38 88 PHE A O 1
#

Foldseek 3Di:
DVLVQCVQQVVQVVVCFPDPHDAAFDDRRPAGFGGWDDDVQKIWGFRAADDPAWTWTKMFGNDDDDPDDPDWDWDDRDDRITITTGDD

Secondary structure (DSSP, 8-state):
-HHHHHHHHHHHHHHHHHS-PPSS-EEETTEEESEEEEETTEEEEEEEESSSS-EEEEEEESSPPPS---SEEEEEEETTEEEEEE--

Sequence (88 aa):
MFRVRFAVSQNALVREASAASSPGPRWIGLFHVKRVERLEGEVRFITGMCGLVDQCGLVFRHAAPPRTRGKVRLRHLTGNWYHLYDVF